Protein AF-X1EZU8-F1 (afdb_monomer_lite)

InterPro domains:
  IPR000565 DNA topoisomerase, type IIA, subunit B [PR01159] (34-49)
  IPR000565 DNA topoisomerase, type IIA, subunit B [PR01159] (49-62)
  IPR000565 DNA topoisomerase, type IIA, subunit B [PR01159] (73-95)
  IPR036890 Histidine kinase/HSP90-like ATPase superfamily [G3DSA:3.30.565.10] (2-111)
  IPR036890 Histidine kinase/HSP90-like ATPase superfamily [SSF55874] (12-70)

Organism: NCBI:txid412755

Radius of gyration: 20.82 Å; chains: 1; bounding box: 46×45×52 Å

Secondary structure (DSSP, 8-state):
--TTS-TTS-------------TTTS---TTS--S-HHHHHHHHHHHHHHSTT--EEE--TT-SS-EEE--SSHHHHHHHHHHTTS--SSSS-----PPPEEEPTTS-EEE-

pLDDT: mean 86.86, std 13.4, range [47.03, 97.81]

Sequence (112 aa):
LLSNLPENEVNITETKISFYPDNEIFDFNPEDDIWNITKISNRVRELAFLNPNTKFSILNQNIEEPIEYYFTGGLIDFVSFLNKNKKLLIPTPIYFKKAFVKKKESGTEEIL

Foldseek 3Di:
DVPPDPPPPDPDDDDDDDDDDDCVVDPDDPVDPPDDPVVVVVVVLLVQLQDAQDKDWADDPVDPDIDIHHHHNHPFVVVCVVCVPDDDPDPGDDDDDDFDWDQDPVRDIDTD

Structure (mmCIF, N/CA/C/O backbone):
data_AF-X1EZU8-F1
#
_entry.id   AF-X1EZU8-F1
#
loop_
_atom_site.group_PDB
_atom_site.id
_atom_site.type_symbol
_atom_site.label_atom_id
_atom_site.label_alt_id
_atom_site.label_comp_id
_atom_site.label_asym_id
_atom_site.label_entity_id
_atom_site.label_seq_id
_atom_site.pdbx_PDB_ins_code
_atom_site.Cartn_x
_atom_site.Cartn_y
_atom_site.Cartn_z
_atom_site.occupancy
_atom_site.B_iso_or_equiv
_atom_site.auth_seq_id
_atom_site.auth_comp_id
_atom_site.auth_asym_id
_atom_site.auth_atom_id
_atom_site.pdbx_PDB_model_num
ATOM 1 N N . LEU A 1 1 ? 10.117 -5.723 14.228 1.00 47.03 1 LEU A N 1
ATOM 2 C CA . LEU A 1 1 ? 9.315 -6.404 15.273 1.00 47.03 1 LEU A CA 1
ATOM 3 C C . LEU A 1 1 ? 9.708 -7.872 15.439 1.00 47.03 1 LEU A C 1
ATOM 5 O O . LEU A 1 1 ? 9.785 -8.298 16.576 1.00 47.03 1 LEU A O 1
ATOM 9 N N . LEU A 1 2 ? 10.035 -8.614 14.370 1.00 50.91 2 LEU A N 1
ATOM 10 C CA . LEU A 1 2 ? 10.551 -9.994 14.481 1.00 50.91 2 LEU A CA 1
ATOM 11 C C . LEU A 1 2 ? 12.083 -10.102 14.620 1.00 50.91 2 LEU A C 1
ATOM 13 O O . LEU A 1 2 ? 12.588 -11.150 14.984 1.00 50.91 2 LEU A O 1
ATOM 17 N N . SER A 1 3 ? 12.822 -9.015 14.386 1.00 55.19 3 SER A N 1
ATOM 18 C CA . SER A 1 3 ? 14.294 -8.979 14.431 1.00 55.19 3 SER A CA 1
ATOM 19 C C . SER A 1 3 ? 14.911 -9.147 15.827 1.00 55.19 3 SER A C 1
ATOM 21 O O . SER A 1 3 ? 16.126 -9.247 15.930 1.00 55.19 3 SER A O 1
ATOM 23 N N . ASN A 1 4 ? 14.100 -9.136 16.893 1.00 52.41 4 ASN A N 1
ATOM 24 C CA . ASN A 1 4 ? 14.565 -9.144 18.288 1.00 52.41 4 ASN A CA 1
ATOM 25 C C . ASN A 1 4 ? 14.119 -10.397 19.063 1.00 52.41 4 ASN A C 1
ATOM 27 O O . ASN A 1 4 ? 14.199 -10.408 20.290 1.00 52.41 4 ASN A O 1
ATOM 31 N N . LEU A 1 5 ? 13.606 -11.4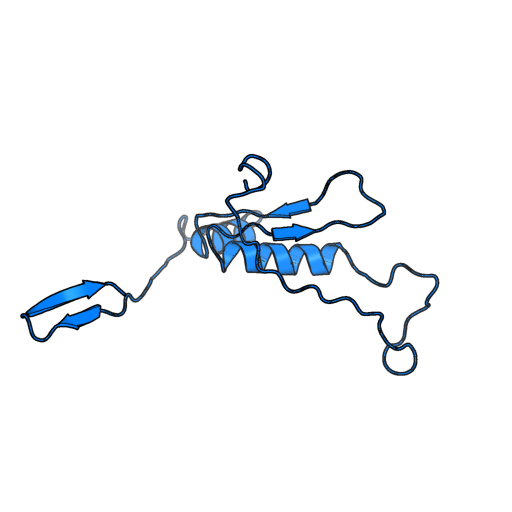23 18.379 1.00 56.75 5 LEU A N 1
ATOM 32 C CA . LEU A 1 5 ? 13.237 -12.690 19.010 1.00 56.75 5 LEU A CA 1
ATOM 33 C C . LEU A 1 5 ? 14.378 -13.704 18.844 1.00 56.75 5 LEU A C 1
ATOM 35 O O . LEU A 1 5 ? 15.029 -13.702 17.798 1.00 56.75 5 LEU A O 1
ATOM 39 N N . PRO A 1 6 ? 14.651 -14.543 19.861 1.00 61.56 6 PRO A N 1
ATOM 40 C CA . PRO A 1 6 ? 15.676 -15.572 19.766 1.00 61.56 6 PRO A CA 1
ATOM 41 C C . PRO A 1 6 ? 15.378 -16.497 18.581 1.00 61.56 6 PRO A C 1
ATOM 43 O O . PRO A 1 6 ? 14.254 -16.964 18.401 1.00 61.56 6 PRO A O 1
ATOM 46 N N . GLU A 1 7 ? 16.415 -16.764 17.788 1.00 57.28 7 GLU A N 1
ATOM 47 C CA . GLU A 1 7 ? 16.388 -17.485 16.504 1.00 57.28 7 GLU A CA 1
ATOM 48 C C . GLU A 1 7 ? 15.727 -18.881 16.588 1.00 57.28 7 GLU A C 1
ATOM 50 O O . GLU A 1 7 ? 15.269 -19.419 15.586 1.00 57.28 7 GLU A O 1
ATOM 55 N N . ASN A 1 8 ? 15.595 -19.432 17.801 1.00 57.34 8 ASN A N 1
ATOM 56 C CA . ASN A 1 8 ? 15.049 -20.761 18.077 1.00 57.34 8 ASN A CA 1
ATOM 57 C C . ASN A 1 8 ? 13.537 -20.818 18.394 1.00 57.34 8 ASN A C 1
ATOM 59 O O . ASN A 1 8 ? 13.042 -21.909 18.671 1.00 57.34 8 ASN A O 1
ATOM 63 N N . GLU A 1 9 ? 12.788 -19.706 18.368 1.00 60.00 9 GLU A N 1
ATOM 64 C CA . GLU A 1 9 ? 11.354 -19.704 18.746 1.00 60.00 9 GLU A CA 1
ATOM 65 C C . GLU A 1 9 ? 10.372 -19.251 17.650 1.00 60.00 9 GLU A C 1
ATOM 67 O O . GLU A 1 9 ? 9.158 -19.324 17.854 1.00 60.00 9 GLU A O 1
ATOM 72 N N . VAL A 1 10 ? 10.837 -18.826 16.468 1.00 69.44 10 VAL A N 1
ATOM 73 C CA . VAL A 1 10 ? 9.947 -18.302 15.414 1.00 69.44 10 VAL A CA 1
ATOM 74 C C . VAL A 1 10 ? 10.033 -19.144 14.144 1.00 69.44 10 VAL A C 1
ATOM 76 O O . VAL A 1 10 ? 10.921 -18.970 13.317 1.00 69.44 10 VAL A O 1
ATOM 79 N N . ASN A 1 11 ? 9.043 -20.016 13.943 1.00 82.81 11 ASN A N 1
ATOM 80 C CA . ASN A 1 11 ? 8.792 -20.625 12.636 1.00 82.81 11 ASN A CA 1
ATOM 81 C C . ASN A 1 11 ? 8.195 -19.564 11.700 1.00 82.81 11 ASN A C 1
ATOM 83 O O . ASN A 1 11 ? 6.978 -19.360 11.664 1.00 82.81 11 ASN A O 1
ATOM 87 N N . ILE A 1 12 ? 9.057 -18.849 10.977 1.00 85.12 12 ILE A N 1
ATOM 88 C CA . ILE A 1 12 ? 8.633 -17.853 9.991 1.00 85.12 12 ILE A CA 1
ATOM 89 C C . ILE A 1 12 ? 8.029 -18.588 8.793 1.00 85.12 12 ILE A C 1
ATOM 91 O O . ILE A 1 12 ? 8.659 -19.456 8.194 1.00 85.12 12 ILE A O 1
ATOM 95 N N . THR A 1 13 ? 6.799 -18.227 8.441 1.00 93.44 13 THR A N 1
ATOM 96 C CA . THR A 1 13 ? 6.149 -18.684 7.211 1.00 93.44 13 THR A CA 1
ATOM 97 C C . THR A 1 13 ? 6.057 -17.506 6.255 1.00 93.44 13 THR A C 1
ATOM 99 O O . THR A 1 13 ? 5.485 -16.469 6.585 1.00 93.44 13 THR A O 1
ATOM 102 N N . GLU A 1 14 ? 6.663 -17.644 5.077 1.00 93.75 14 GLU A N 1
ATOM 103 C CA . GLU A 1 14 ? 6.695 -16.590 4.068 1.00 93.75 14 GLU A CA 1
ATOM 104 C C . GLU A 1 14 ? 6.395 -17.129 2.671 1.00 93.75 14 GLU A C 1
ATOM 106 O O . GLU A 1 14 ? 6.472 -18.324 2.388 1.00 93.75 14 GLU A O 1
ATOM 111 N N . THR A 1 15 ? 6.022 -16.223 1.774 1.00 95.44 15 THR A N 1
ATOM 112 C CA . THR A 1 15 ? 5.877 -16.508 0.349 1.00 95.44 15 THR A CA 1
ATOM 113 C C . THR A 1 15 ? 6.520 -15.369 -0.418 1.00 95.44 15 THR A C 1
ATOM 115 O O . THR A 1 15 ? 6.140 -14.211 -0.249 1.00 95.44 15 THR A O 1
ATOM 118 N N . LYS A 1 16 ? 7.497 -15.701 -1.263 1.00 95.50 16 LYS A N 1
ATOM 119 C CA . LYS A 1 16 ? 8.233 -14.737 -2.080 1.00 95.50 16 LYS A CA 1
ATOM 120 C C . LYS A 1 16 ? 7.885 -14.926 -3.549 1.00 95.50 16 LYS A C 1
ATOM 122 O O . LYS A 1 16 ? 7.938 -16.037 -4.066 1.00 95.50 16 LYS A O 1
ATOM 127 N N . ILE A 1 17 ? 7.560 -13.823 -4.214 1.00 96.62 17 ILE A N 1
ATOM 128 C CA . ILE A 1 17 ? 7.247 -13.783 -5.644 1.00 96.62 17 ILE A CA 1
ATOM 129 C C . ILE A 1 17 ? 8.210 -12.799 -6.311 1.00 96.62 17 ILE A C 1
ATOM 131 O O . ILE A 1 17 ? 8.509 -11.737 -5.763 1.00 96.62 17 ILE A O 1
ATOM 135 N N . SER A 1 18 ? 8.731 -13.155 -7.482 1.00 96.00 18 SER A N 1
ATOM 136 C CA . SER A 1 18 ? 9.603 -12.301 -8.294 1.00 96.00 18 SER A CA 1
ATOM 137 C C . SER A 1 18 ? 9.293 -12.541 -9.765 1.00 96.00 18 SER A C 1
ATOM 139 O O . SER A 1 18 ? 9.116 -13.687 -10.172 1.00 96.00 18 SER A O 1
ATOM 141 N N . PHE A 1 19 ? 9.182 -11.469 -10.545 1.00 95.44 19 PHE A N 1
ATOM 142 C CA . PHE A 1 19 ? 8.872 -11.543 -11.970 1.00 95.44 19 PHE A CA 1
ATOM 143 C C . PHE A 1 19 ? 9.450 -10.336 -12.712 1.00 95.44 19 PHE A C 1
ATOM 145 O O . PHE A 1 19 ? 9.702 -9.292 -12.109 1.00 95.44 19 PHE A O 1
ATOM 152 N N . TYR A 1 20 ? 9.624 -10.492 -14.020 1.00 94.19 20 TYR A N 1
ATOM 153 C CA . TYR A 1 20 ? 9.959 -9.423 -14.953 1.00 94.19 20 TYR A CA 1
ATOM 154 C C . TYR A 1 20 ? 8.904 -9.432 -16.073 1.00 94.19 20 TYR A C 1
ATOM 156 O O . TYR A 1 20 ? 8.568 -10.523 -16.539 1.00 94.19 20 TYR A O 1
ATOM 164 N N . PRO A 1 21 ? 8.314 -8.285 -16.455 1.00 94.94 21 PRO A N 1
ATOM 165 C CA . PRO A 1 21 ? 7.304 -8.237 -17.508 1.00 94.94 21 PRO A CA 1
ATOM 166 C C . PRO A 1 21 ? 7.866 -8.670 -18.867 1.00 94.94 21 PRO A C 1
ATOM 168 O O . PRO A 1 21 ? 9.012 -8.376 -19.191 1.00 94.94 21 PRO A O 1
ATOM 171 N N . ASP A 1 22 ? 7.041 -9.341 -19.665 1.00 94.88 22 ASP A N 1
ATOM 172 C CA . ASP A 1 22 ? 7.376 -9.738 -21.034 1.00 94.88 22 ASP A CA 1
ATOM 173 C C . ASP A 1 22 ? 7.242 -8.536 -21.989 1.00 94.88 22 ASP A C 1
ATOM 175 O O . ASP A 1 22 ? 6.198 -7.876 -22.003 1.00 94.88 22 ASP A O 1
ATOM 179 N N . ASN A 1 23 ? 8.283 -8.250 -22.774 1.00 93.88 23 ASN A N 1
ATOM 180 C CA . ASN A 1 23 ? 8.331 -7.122 -23.709 1.00 93.88 23 ASN A CA 1
ATOM 181 C C . ASN A 1 23 ? 7.587 -7.383 -25.032 1.00 93.88 23 ASN A C 1
ATOM 183 O O . ASN A 1 23 ? 7.371 -6.448 -25.801 1.00 93.88 23 ASN A O 1
ATOM 187 N N . GLU A 1 24 ? 7.169 -8.621 -25.306 1.00 94.00 24 GLU A N 1
ATOM 188 C CA . GLU A 1 24 ? 6.250 -8.929 -26.409 1.00 94.00 24 GLU A CA 1
ATOM 189 C C . GLU A 1 24 ? 4.794 -8.604 -26.036 1.00 94.00 24 GLU A C 1
ATOM 191 O O . GLU A 1 24 ? 3.961 -8.346 -26.907 1.00 94.00 24 GLU A O 1
ATOM 196 N N . ILE A 1 25 ? 4.479 -8.604 -24.735 1.00 96.38 25 ILE A N 1
ATOM 197 C CA . ILE A 1 25 ? 3.137 -8.324 -24.203 1.00 96.38 25 ILE A CA 1
ATOM 198 C C . ILE A 1 25 ? 2.999 -6.854 -23.797 1.00 96.38 25 ILE A C 1
ATOM 200 O O . ILE A 1 25 ? 1.964 -6.232 -24.052 1.00 96.38 25 ILE A O 1
ATOM 204 N N . PHE A 1 26 ? 4.015 -6.306 -23.128 1.00 95.06 26 PHE A N 1
ATOM 205 C CA . PHE A 1 26 ? 4.022 -4.938 -22.621 1.00 95.06 26 PHE A CA 1
ATOM 206 C C . PHE A 1 26 ? 5.022 -4.084 -23.399 1.00 95.06 26 PHE A C 1
ATOM 208 O O . PHE A 1 26 ? 6.199 -4.411 -23.473 1.00 95.06 26 PHE A O 1
ATOM 215 N N . ASP A 1 27 ? 4.555 -2.950 -23.913 1.00 93.88 27 ASP A N 1
ATOM 216 C CA . ASP A 1 27 ? 5.396 -1.987 -24.623 1.00 93.88 27 ASP A CA 1
ATOM 217 C C . ASP A 1 27 ? 6.176 -1.111 -23.625 1.00 93.88 27 ASP A C 1
ATOM 219 O O . ASP A 1 27 ? 5.598 -0.258 -22.941 1.00 93.88 27 ASP A O 1
ATOM 223 N N . PHE A 1 28 ? 7.479 -1.367 -23.492 1.00 93.94 28 PHE A N 1
ATOM 224 C CA . PHE A 1 28 ? 8.424 -0.574 -22.703 1.00 93.94 28 PHE A CA 1
ATOM 225 C C . PHE A 1 28 ? 9.863 -0.785 -23.200 1.00 93.94 28 PHE A C 1
ATOM 227 O O . PHE A 1 28 ? 10.184 -1.817 -23.788 1.00 93.94 28 PHE A O 1
ATOM 234 N N . ASN A 1 29 ? 10.755 0.168 -22.922 1.00 91.12 29 ASN A N 1
ATOM 235 C CA . ASN A 1 29 ? 12.188 -0.009 -23.150 1.00 91.12 29 ASN A CA 1
ATOM 236 C C . ASN A 1 29 ? 12.829 -0.723 -21.940 1.00 91.12 29 ASN A C 1
ATOM 238 O O . ASN A 1 29 ? 12.739 -0.196 -20.830 1.00 91.12 29 ASN A O 1
ATOM 242 N N . PRO A 1 30 ? 13.488 -1.886 -22.110 1.00 89.75 30 PRO A N 1
ATOM 243 C CA . PRO A 1 30 ? 14.152 -2.600 -21.015 1.00 89.75 30 PRO A CA 1
ATOM 244 C C . PRO A 1 30 ? 15.257 -1.813 -20.298 1.00 89.75 30 PRO A C 1
ATOM 246 O O . PRO A 1 30 ? 15.629 -2.181 -19.184 1.00 89.75 30 PRO A O 1
ATOM 249 N N . GLU A 1 31 ? 15.791 -0.765 -20.929 1.00 89.44 31 GLU A N 1
ATOM 250 C CA . GLU A 1 31 ? 16.807 0.118 -20.343 1.00 89.44 31 GLU A CA 1
ATOM 251 C C . GLU A 1 31 ? 16.213 1.204 -19.427 1.00 89.44 31 GLU A C 1
ATOM 253 O O . GLU A 1 31 ? 16.946 1.816 -18.648 1.00 89.44 31 GLU A O 1
ATOM 258 N N . ASP A 1 32 ? 14.898 1.435 -19.491 1.00 89.75 32 ASP A N 1
ATOM 259 C CA . ASP A 1 32 ? 14.210 2.428 -18.666 1.00 89.75 32 ASP A CA 1
ATOM 260 C C . ASP A 1 32 ? 13.826 1.860 -17.287 1.00 89.75 32 ASP A C 1
ATOM 262 O O . ASP A 1 32 ? 13.733 0.650 -17.069 1.00 89.75 32 ASP A O 1
ATOM 266 N N . ASP A 1 33 ? 13.523 2.748 -16.332 1.00 87.31 33 ASP A N 1
ATOM 267 C CA . ASP A 1 33 ? 12.861 2.341 -15.089 1.00 87.31 33 ASP A CA 1
ATOM 268 C C . ASP A 1 33 ? 11.383 2.017 -15.363 1.00 87.31 33 ASP A C 1
ATOM 270 O O . ASP A 1 33 ? 10.507 2.888 -15.391 1.00 87.31 33 ASP A O 1
ATOM 274 N N . ILE A 1 34 ? 11.113 0.730 -15.573 1.00 91.62 34 ILE A N 1
ATOM 275 C CA . ILE A 1 34 ? 9.779 0.210 -15.899 1.00 91.62 34 ILE A CA 1
ATOM 276 C C . ILE A 1 34 ? 8.820 0.230 -14.696 1.00 91.62 34 ILE A C 1
ATOM 278 O O . ILE A 1 34 ? 7.604 0.083 -14.860 1.00 91.62 34 ILE A O 1
ATOM 282 N N . TRP A 1 35 ? 9.331 0.430 -13.474 1.00 91.44 35 TRP A N 1
ATOM 283 C CA . TRP A 1 35 ? 8.544 0.376 -12.244 1.00 91.44 35 TRP A CA 1
ATOM 284 C C . TRP A 1 35 ? 8.270 1.773 -11.696 1.00 91.44 35 TRP A C 1
ATOM 286 O O . TRP A 1 35 ? 9.051 2.364 -10.957 1.00 91.44 35 TRP A O 1
ATOM 296 N N . ASN A 1 36 ? 7.072 2.295 -11.961 1.00 92.06 36 ASN A N 1
ATOM 297 C CA . ASN A 1 36 ? 6.679 3.589 -11.411 1.00 92.06 36 ASN A CA 1
ATOM 298 C C . ASN A 1 36 ? 6.467 3.520 -9.883 1.00 92.06 36 ASN A C 1
ATOM 300 O O . ASN A 1 36 ? 5.382 3.168 -9.399 1.00 92.06 36 ASN A O 1
ATOM 304 N N . ILE A 1 37 ? 7.491 3.924 -9.126 1.00 92.25 37 ILE A N 1
ATOM 305 C CA . ILE A 1 37 ? 7.487 3.886 -7.660 1.00 92.25 37 ILE A CA 1
ATOM 306 C C . ILE A 1 37 ? 6.340 4.699 -7.053 1.00 92.25 37 ILE A C 1
ATOM 308 O O . ILE A 1 37 ? 5.746 4.277 -6.064 1.00 92.25 37 ILE A O 1
ATOM 312 N N . THR A 1 38 ? 5.955 5.825 -7.660 1.00 93.50 38 THR A N 1
ATOM 313 C CA . THR A 1 38 ? 4.849 6.664 -7.176 1.00 93.50 38 THR A CA 1
ATOM 314 C C . THR A 1 38 ? 3.510 5.932 -7.262 1.00 93.50 38 THR A C 1
ATOM 316 O O . THR A 1 38 ? 2.726 5.972 -6.310 1.00 93.50 38 THR A O 1
ATOM 319 N N . LYS A 1 39 ? 3.241 5.226 -8.368 1.00 95.69 39 LYS A N 1
ATOM 320 C CA . LYS A 1 39 ? 2.014 4.430 -8.541 1.00 95.69 39 LYS A CA 1
ATOM 321 C C . LYS A 1 39 ? 1.961 3.272 -7.545 1.00 95.69 39 LYS A C 1
ATOM 323 O O . LYS A 1 39 ? 0.953 3.121 -6.854 1.00 95.69 39 LYS A O 1
ATOM 328 N N . ILE A 1 40 ? 3.052 2.510 -7.425 1.00 95.88 40 ILE A N 1
ATOM 329 C CA . ILE A 1 40 ? 3.165 1.395 -6.469 1.00 95.88 40 ILE A CA 1
ATOM 330 C C . ILE A 1 40 ? 2.969 1.917 -5.044 1.00 95.88 40 ILE A C 1
ATOM 332 O O . ILE A 1 40 ? 2.139 1.410 -4.294 1.00 95.88 40 ILE A O 1
ATOM 336 N N . SER A 1 41 ? 3.668 2.994 -4.698 1.00 96.00 41 SER A N 1
ATOM 337 C CA . SER A 1 41 ? 3.600 3.620 -3.386 1.00 96.00 41 SER A CA 1
ATOM 338 C C . SER A 1 41 ? 2.200 4.104 -3.022 1.00 96.00 41 SER A C 1
ATOM 340 O O . SER A 1 41 ? 1.804 3.958 -1.867 1.00 96.00 41 SER A O 1
ATOM 342 N N . ASN A 1 42 ? 1.453 4.686 -3.960 1.00 96.69 42 ASN A N 1
ATOM 343 C CA . ASN A 1 42 ? 0.076 5.094 -3.694 1.00 96.69 42 ASN A CA 1
ATOM 344 C C . ASN A 1 42 ? -0.808 3.871 -3.426 1.00 96.69 42 ASN A C 1
ATOM 346 O O . ASN A 1 42 ? -1.523 3.856 -2.426 1.00 96.69 42 ASN A O 1
ATOM 350 N N . ARG A 1 43 ? -0.687 2.815 -4.241 1.00 97.62 43 ARG A N 1
ATOM 351 C CA . ARG A 1 43 ? -1.478 1.590 -4.069 1.00 97.62 43 ARG A CA 1
ATOM 352 C C . ARG A 1 43 ? -1.170 0.866 -2.758 1.00 97.62 43 ARG A C 1
ATOM 354 O O . ARG A 1 43 ? -2.083 0.432 -2.063 1.00 97.62 43 ARG A O 1
ATOM 361 N N . VAL A 1 44 ? 0.104 0.751 -2.396 1.00 97.38 44 VAL A N 1
ATOM 362 C CA . VAL A 1 44 ? 0.526 0.127 -1.134 1.00 97.38 44 VAL A CA 1
ATOM 363 C C . VAL A 1 44 ? 0.064 0.951 0.068 1.00 97.38 44 VAL A C 1
ATOM 365 O O . VAL A 1 44 ? -0.410 0.377 1.045 1.00 97.38 44 VAL A O 1
ATOM 368 N N . ARG A 1 45 ? 0.119 2.288 -0.004 1.00 97.06 45 ARG A N 1
ATOM 369 C CA . ARG A 1 45 ? -0.420 3.158 1.052 1.00 97.06 45 ARG A CA 1
ATOM 370 C C . ARG A 1 45 ? -1.921 2.938 1.253 1.00 97.06 45 ARG A C 1
ATOM 372 O O . ARG A 1 45 ? -2.364 2.838 2.393 1.00 97.06 45 ARG A O 1
ATOM 379 N N . GLU A 1 46 ? -2.698 2.833 0.173 1.00 97.19 46 GLU A N 1
ATOM 380 C CA . GLU A 1 46 ? -4.122 2.474 0.254 1.00 97.19 46 GLU A CA 1
ATOM 381 C C . GLU A 1 46 ? -4.318 1.123 0.950 1.00 97.19 46 GLU A C 1
ATOM 383 O O . GLU A 1 46 ? -5.121 1.023 1.874 1.00 97.19 46 GLU A O 1
ATOM 388 N N . LEU A 1 47 ? -3.562 0.092 0.552 1.00 97.62 47 LEU A N 1
ATOM 389 C CA . LEU A 1 47 ? -3.628 -1.230 1.183 1.00 97.62 47 LEU A CA 1
ATOM 390 C C . LEU A 1 47 ? -3.289 -1.177 2.675 1.00 97.62 47 LEU A C 1
ATOM 392 O O . LEU A 1 47 ? -3.961 -1.840 3.462 1.00 97.62 47 LEU A O 1
ATOM 396 N N . ALA A 1 48 ? -2.310 -0.366 3.074 1.00 97.81 48 ALA A N 1
ATOM 397 C CA . ALA A 1 48 ? -1.952 -0.173 4.474 1.00 97.81 48 ALA A CA 1
ATOM 398 C C . ALA A 1 48 ? -3.087 0.466 5.286 1.00 97.81 48 ALA A C 1
ATOM 400 O O . ALA A 1 48 ? -3.312 0.081 6.430 1.00 97.81 48 ALA A O 1
ATOM 401 N N . PHE A 1 49 ? -3.852 1.393 4.701 1.00 97.19 49 PHE A N 1
ATOM 402 C CA . PHE A 1 49 ? -5.064 1.890 5.353 1.00 97.19 49 PHE A CA 1
ATOM 403 C C . PHE A 1 49 ? -6.183 0.842 5.400 1.00 97.19 49 PHE A C 1
ATOM 405 O O . PHE A 1 49 ? -6.931 0.777 6.369 1.00 97.19 49 PHE A O 1
ATOM 412 N N . LEU A 1 50 ? -6.334 0.022 4.359 1.00 95.94 50 LEU A N 1
ATOM 413 C CA . LEU A 1 50 ? -7.383 -1.003 4.307 1.00 95.94 50 LEU A CA 1
ATOM 414 C C . LEU A 1 50 ? -7.110 -2.195 5.232 1.00 95.94 50 LEU A C 1
ATOM 416 O O . LEU A 1 50 ? -8.055 -2.878 5.623 1.00 95.94 50 LEU A O 1
ATOM 420 N N . ASN A 1 51 ? -5.849 -2.417 5.606 1.00 96.12 51 ASN A N 1
ATOM 421 C CA . ASN A 1 51 ? -5.413 -3.496 6.489 1.00 96.12 51 ASN A CA 1
ATOM 422 C C . ASN A 1 51 ? -4.750 -2.915 7.751 1.00 96.12 51 ASN A C 1
ATOM 424 O O . ASN A 1 51 ? -3.520 -2.933 7.861 1.00 96.12 51 ASN A O 1
ATOM 428 N N . PRO A 1 52 ? -5.540 -2.388 8.710 1.00 94.75 52 PRO A N 1
ATOM 429 C CA . PRO A 1 52 ? -5.001 -1.805 9.931 1.00 94.75 52 PRO A CA 1
ATOM 430 C C . PRO A 1 52 ? -4.052 -2.754 10.658 1.00 94.75 52 PRO A C 1
ATOM 432 O O . PRO A 1 52 ? -4.285 -3.963 10.705 1.00 94.75 52 PRO A O 1
ATOM 435 N N . ASN A 1 53 ? -3.011 -2.191 11.268 1.00 95.38 53 ASN A N 1
ATOM 436 C CA . ASN A 1 53 ? -1.968 -2.928 11.994 1.00 95.38 53 ASN A CA 1
ATOM 437 C C . ASN A 1 53 ? -1.107 -3.854 11.116 1.00 95.38 53 ASN A C 1
ATOM 439 O O . ASN A 1 53 ? -0.337 -4.658 11.639 1.00 95.38 53 ASN A O 1
ATOM 443 N N . THR A 1 54 ? -1.191 -3.728 9.790 1.00 96.44 54 THR A N 1
ATOM 444 C CA . THR A 1 54 ? -0.291 -4.418 8.860 1.00 96.44 54 THR A CA 1
ATOM 445 C C . THR A 1 54 ? 0.782 -3.450 8.380 1.00 96.44 54 THR A C 1
ATOM 447 O O . THR A 1 54 ? 0.484 -2.343 7.932 1.00 96.44 54 THR A O 1
ATOM 450 N N . LYS A 1 55 ? 2.048 -3.863 8.482 1.00 96.44 55 LYS A N 1
ATOM 451 C CA . LYS A 1 55 ? 3.185 -3.086 7.985 1.00 96.44 55 LYS A CA 1
ATOM 452 C C . LYS A 1 55 ? 3.457 -3.449 6.530 1.00 96.44 55 LYS A C 1
ATOM 454 O O . LYS A 1 55 ? 3.683 -4.613 6.216 1.00 96.44 55 LYS A O 1
ATOM 459 N N . PHE A 1 56 ? 3.502 -2.437 5.675 1.00 97.25 56 PHE A N 1
ATOM 460 C CA . PHE A 1 56 ? 3.951 -2.559 4.295 1.00 97.25 56 PHE A CA 1
ATOM 461 C C . PHE A 1 56 ? 5.265 -1.802 4.126 1.00 97.25 56 PHE A C 1
ATOM 463 O O . PHE A 1 56 ? 5.444 -0.726 4.697 1.00 97.25 56 PHE A O 1
ATOM 470 N N . SER A 1 57 ? 6.181 -2.361 3.344 1.00 96.06 57 SER A N 1
ATOM 471 C CA . SER A 1 57 ? 7.484 -1.764 3.064 1.00 96.06 57 SER A CA 1
ATOM 472 C C . SER A 1 57 ? 7.778 -1.879 1.575 1.00 96.06 57 SER A C 1
ATOM 474 O O . SER A 1 57 ? 7.523 -2.924 0.972 1.00 96.06 57 SER A O 1
ATOM 476 N N . ILE A 1 58 ? 8.260 -0.792 0.980 1.00 95.25 58 ILE A N 1
ATOM 477 C CA . ILE A 1 58 ? 8.714 -0.756 -0.407 1.00 95.25 58 ILE A CA 1
ATOM 478 C C . ILE A 1 58 ? 10.194 -0.419 -0.396 1.00 95.25 58 ILE A C 1
ATOM 480 O O . ILE A 1 58 ? 10.590 0.641 0.085 1.00 95.25 58 ILE A O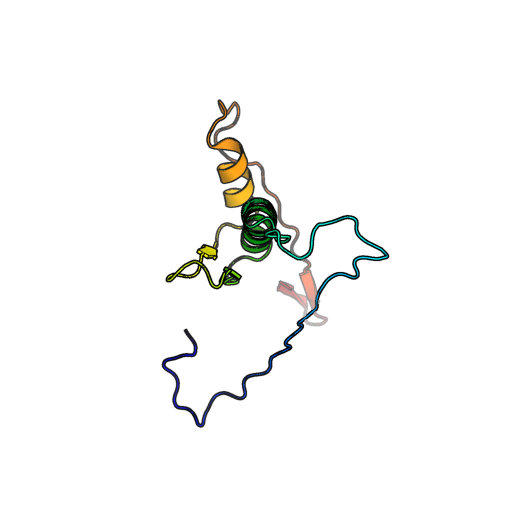 1
ATOM 484 N N . LEU A 1 59 ? 10.986 -1.309 -0.979 1.00 91.25 59 LEU A N 1
ATOM 485 C CA . LEU A 1 59 ? 12.407 -1.112 -1.196 1.00 91.25 59 LEU A CA 1
ATOM 486 C C . LEU A 1 59 ? 12.664 -1.041 -2.700 1.00 91.25 59 LEU A C 1
ATOM 488 O O . LEU A 1 59 ? 12.217 -1.907 -3.451 1.00 91.25 59 LEU A O 1
ATOM 492 N N . ASN A 1 60 ? 13.379 -0.008 -3.129 1.00 84.25 60 ASN A N 1
ATOM 493 C CA . ASN A 1 60 ? 13.953 0.089 -4.465 1.00 84.25 60 ASN A CA 1
ATOM 494 C C . ASN A 1 60 ? 15.479 0.119 -4.288 1.00 84.25 60 ASN A C 1
ATOM 496 O O . ASN A 1 60 ? 15.980 0.732 -3.355 1.00 84.25 60 ASN A O 1
ATOM 500 N N . GLN A 1 61 ? 16.211 -0.549 -5.172 1.00 80.31 61 GLN A N 1
ATOM 501 C CA . GLN A 1 61 ? 17.677 -0.576 -5.187 1.00 80.31 61 GLN A CA 1
ATOM 502 C C . GLN A 1 61 ? 18.338 0.817 -5.198 1.00 80.31 61 GLN A C 1
ATOM 504 O O . GLN A 1 61 ? 19.485 0.948 -4.789 1.00 80.31 61 GLN A O 1
ATOM 509 N N . ASN A 1 62 ? 17.612 1.852 -5.629 1.00 81.25 62 ASN A N 1
ATOM 510 C CA . ASN A 1 62 ? 18.097 3.232 -5.708 1.00 81.25 62 ASN A CA 1
ATOM 511 C C . ASN A 1 62 ? 17.883 4.062 -4.422 1.00 81.25 62 ASN A C 1
ATOM 513 O O . ASN A 1 62 ? 18.233 5.240 -4.403 1.00 81.25 62 ASN A O 1
ATOM 517 N N . ILE A 1 63 ? 17.275 3.498 -3.373 1.00 79.19 63 ILE A N 1
ATOM 518 C CA . ILE A 1 63 ? 17.022 4.178 -2.090 1.00 79.19 63 ILE A CA 1
ATOM 519 C C . ILE A 1 63 ? 17.644 3.382 -0.946 1.00 79.19 63 ILE A C 1
ATOM 521 O O . ILE A 1 63 ? 17.458 2.173 -0.849 1.00 79.19 63 ILE A O 1
ATOM 525 N N . GLU A 1 64 ? 18.366 4.081 -0.069 1.00 82.12 64 GLU A N 1
ATOM 526 C CA . GLU A 1 64 ? 19.005 3.475 1.107 1.00 82.12 64 GLU A CA 1
ATOM 527 C C . GLU A 1 64 ? 17.977 3.048 2.159 1.00 82.12 64 GLU A C 1
ATOM 529 O O . GLU A 1 64 ? 18.137 2.013 2.804 1.00 82.12 64 GLU A O 1
ATOM 534 N N . GLU A 1 65 ? 16.896 3.820 2.304 1.00 89.50 65 GLU A N 1
ATOM 535 C CA . GLU A 1 65 ? 15.845 3.550 3.278 1.00 89.50 65 GLU A CA 1
ATOM 536 C C . GLU A 1 65 ? 14.539 3.101 2.605 1.00 89.50 65 GLU A C 1
ATOM 538 O O . GLU A 1 65 ? 14.101 3.699 1.614 1.00 89.50 65 GLU A O 1
ATOM 543 N N . PRO A 1 66 ? 13.873 2.061 3.143 1.00 92.56 66 PRO A N 1
ATOM 544 C CA . PRO A 1 66 ? 12.584 1.627 2.638 1.00 92.56 66 PRO A CA 1
ATOM 545 C C . PRO A 1 66 ? 11.488 2.654 2.934 1.00 92.56 66 PRO A C 1
ATOM 547 O O . PRO A 1 66 ? 11.430 3.261 4.004 1.00 92.56 66 PRO A O 1
ATOM 550 N N . ILE A 1 67 ? 10.539 2.776 2.010 1.00 94.88 67 ILE A N 1
ATOM 551 C CA . ILE A 1 67 ? 9.319 3.550 2.233 1.00 94.88 67 ILE A CA 1
ATOM 552 C C . ILE A 1 67 ? 8.337 2.669 3.004 1.00 94.88 67 ILE A C 1
ATOM 554 O O . ILE A 1 67 ? 7.848 1.665 2.479 1.00 94.88 67 ILE A O 1
ATOM 558 N N . GLU A 1 68 ? 8.025 3.053 4.239 1.00 96.56 68 GLU A N 1
ATOM 559 C CA . GLU A 1 68 ? 7.173 2.264 5.127 1.00 96.56 68 GLU A CA 1
ATOM 560 C C . GLU A 1 68 ? 5.774 2.865 5.300 1.00 96.56 68 GLU A C 1
ATOM 562 O O . GLU A 1 68 ? 5.592 4.077 5.428 1.00 96.56 68 GLU A O 1
ATOM 567 N N . TYR A 1 69 ? 4.774 1.986 5.349 1.00 97.56 69 TYR A N 1
ATOM 568 C CA . TYR A 1 69 ? 3.384 2.329 5.623 1.00 97.56 69 TYR A CA 1
ATOM 569 C C . TYR A 1 69 ? 2.842 1.454 6.748 1.00 97.56 69 TYR A C 1
ATOM 571 O O . TYR A 1 69 ? 2.829 0.225 6.649 1.00 97.56 69 TYR A O 1
ATOM 579 N N . TYR A 1 70 ? 2.373 2.100 7.812 1.00 97.19 70 TYR A N 1
ATOM 580 C CA . TYR A 1 70 ? 1.736 1.453 8.951 1.00 97.19 70 TYR A CA 1
ATOM 581 C C . TYR A 1 70 ? 0.665 2.384 9.516 1.00 97.19 70 TYR A C 1
ATOM 583 O O . TYR A 1 70 ? 0.974 3.483 9.977 1.00 97.19 70 TYR A O 1
ATOM 591 N N . PHE A 1 71 ? -0.592 1.950 9.461 1.00 96.81 71 PHE A N 1
ATOM 592 C CA . PHE A 1 71 ? -1.739 2.740 9.901 1.00 96.81 71 PHE A CA 1
ATOM 593 C C . PHE A 1 71 ? -2.654 1.902 10.791 1.00 96.81 71 PHE A C 1
ATOM 595 O O . PHE A 1 71 ? -2.794 0.692 10.601 1.00 96.81 71 PHE A O 1
ATOM 602 N N . THR A 1 72 ? -3.292 2.551 11.764 1.00 96.06 72 THR A N 1
ATOM 603 C CA . THR A 1 72 ? -4.157 1.889 12.753 1.00 96.06 72 THR A CA 1
ATOM 604 C C . THR A 1 72 ? -5.612 2.359 12.679 1.00 96.06 72 THR A C 1
ATOM 606 O O . THR A 1 72 ? -6.504 1.577 13.000 1.00 96.06 72 THR A O 1
ATOM 609 N N . GLY A 1 73 ? -5.891 3.579 12.196 1.00 93.75 73 GLY A N 1
ATOM 610 C CA . GLY A 1 73 ? -7.252 4.133 12.101 1.00 93.75 73 GLY A CA 1
ATOM 611 C C . GLY A 1 73 ? -8.039 3.721 10.851 1.00 93.75 73 GLY A C 1
ATOM 612 O O . GLY A 1 73 ? -9.201 4.095 10.677 1.00 93.75 73 GLY A O 1
ATOM 613 N N . GLY A 1 74 ? -7.441 2.909 9.982 1.00 94.12 74 GLY A N 1
ATOM 614 C CA . GLY A 1 74 ? -8.132 2.251 8.881 1.00 94.12 74 GLY A CA 1
ATOM 615 C C . GLY A 1 74 ? -8.752 3.203 7.852 1.00 94.12 74 GLY A C 1
ATOM 616 O O . GLY A 1 74 ? -8.134 4.171 7.411 1.00 94.12 74 GLY A O 1
ATOM 617 N N . LEU A 1 75 ? -10.009 2.938 7.477 1.00 94.62 75 LEU A N 1
ATOM 618 C CA . LEU A 1 75 ? -10.755 3.746 6.503 1.00 94.62 75 LEU A CA 1
ATOM 619 C C . LEU A 1 75 ? -10.980 5.200 6.945 1.00 94.62 75 LEU A C 1
ATOM 621 O O . LEU A 1 75 ? -11.080 6.078 6.090 1.00 94.62 75 LEU A O 1
ATOM 625 N N . ILE A 1 76 ? -11.048 5.472 8.251 1.00 94.94 76 ILE A N 1
ATOM 626 C CA . ILE A 1 76 ? -11.217 6.840 8.763 1.00 94.94 76 ILE A CA 1
ATOM 627 C C . ILE A 1 76 ? -9.970 7.672 8.430 1.00 94.94 76 ILE A C 1
ATOM 629 O O . ILE A 1 76 ? -10.083 8.773 7.880 1.00 94.94 76 ILE A O 1
ATOM 633 N N . ASP A 1 77 ? -8.784 7.115 8.682 1.00 94.25 77 ASP A N 1
ATOM 634 C CA . ASP A 1 77 ? -7.510 7.757 8.347 1.00 94.25 77 ASP A CA 1
ATOM 635 C C . ASP A 1 77 ? -7.329 7.871 6.833 1.00 94.25 77 ASP A C 1
ATOM 637 O O . ASP A 1 77 ? -6.846 8.894 6.348 1.00 94.25 77 ASP A O 1
ATOM 641 N N . PHE A 1 78 ? -7.775 6.868 6.067 1.00 95.94 78 PHE A N 1
ATOM 642 C CA . PHE A 1 78 ? -7.704 6.918 4.608 1.00 95.94 78 PHE A CA 1
ATOM 643 C C . PHE A 1 78 ? -8.499 8.088 4.032 1.00 95.94 78 PHE A C 1
ATOM 6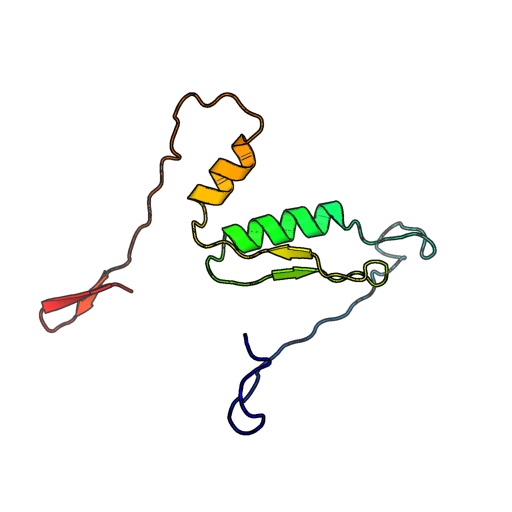45 O O . PHE A 1 78 ? -7.982 8.868 3.231 1.00 95.94 78 PHE A O 1
ATOM 652 N N . VAL A 1 79 ? -9.756 8.241 4.458 1.00 95.31 79 VAL A N 1
ATOM 653 C CA . VAL A 1 79 ? -10.614 9.340 4.000 1.00 95.31 79 VAL A CA 1
ATOM 654 C C . VAL A 1 79 ? -10.034 10.687 4.436 1.00 95.31 79 VAL A C 1
ATOM 656 O O . VAL A 1 79 ? -10.027 11.636 3.648 1.00 95.31 79 VAL A O 1
ATOM 659 N N . SER A 1 80 ? -9.487 10.768 5.651 1.00 93.12 80 SER A N 1
ATOM 660 C CA . SER A 1 80 ? -8.790 11.967 6.135 1.00 93.12 80 SER A CA 1
ATOM 661 C C . SER A 1 80 ? -7.568 12.298 5.269 1.00 93.12 80 SER A C 1
ATOM 663 O O . SER A 1 80 ? -7.401 13.441 4.841 1.00 93.12 80 SER A O 1
ATOM 665 N N . PHE A 1 81 ? -6.764 11.292 4.911 1.00 93.94 81 PHE A N 1
ATOM 666 C CA . PHE A 1 81 ? -5.611 11.432 4.023 1.00 93.94 81 PHE A CA 1
ATOM 667 C C . PHE A 1 81 ? -6.010 11.931 2.625 1.00 93.94 81 PHE A C 1
ATOM 669 O O . PHE A 1 81 ? -5.390 12.865 2.107 1.00 93.94 81 PHE A O 1
ATOM 676 N N . LEU A 1 82 ? -7.067 11.369 2.026 1.00 93.75 82 LEU A N 1
ATOM 677 C CA . LEU A 1 82 ? -7.588 11.797 0.718 1.00 93.75 82 LEU A CA 1
ATOM 678 C C . LEU A 1 82 ? -8.091 13.249 0.718 1.00 93.75 82 LEU A C 1
ATOM 680 O O . LEU A 1 82 ? -8.094 13.912 -0.324 1.00 93.75 82 LEU A O 1
ATOM 684 N N . ASN A 1 83 ? -8.523 13.746 1.877 1.00 95.00 83 ASN A N 1
ATOM 685 C CA . ASN A 1 83 ? -9.092 15.079 2.026 1.00 95.00 83 ASN A CA 1
ATOM 686 C C . ASN A 1 83 ? -8.110 16.133 2.555 1.00 95.00 83 ASN A C 1
ATOM 688 O O . ASN A 1 83 ? -8.506 17.289 2.675 1.00 95.00 83 ASN A O 1
ATOM 692 N N . LYS A 1 84 ? -6.835 15.796 2.801 1.00 92.44 84 LYS A N 1
ATOM 693 C CA . LYS A 1 84 ? -5.843 16.719 3.394 1.00 92.44 84 LYS A CA 1
ATOM 694 C C . LYS A 1 84 ? -5.710 18.077 2.683 1.00 92.44 84 LYS A C 1
ATOM 696 O O . LYS A 1 84 ? -5.390 19.074 3.314 1.00 92.44 84 LYS A O 1
ATOM 701 N N . ASN A 1 85 ? -5.974 18.111 1.375 1.00 93.50 85 ASN A N 1
ATOM 702 C CA . ASN A 1 85 ? -5.863 19.303 0.527 1.00 93.50 85 ASN A CA 1
ATOM 703 C C . ASN A 1 85 ? -7.236 19.854 0.096 1.00 93.50 85 ASN A C 1
ATOM 705 O O . ASN A 1 85 ? -7.330 20.569 -0.901 1.00 93.50 85 ASN A O 1
ATOM 709 N N . LYS A 1 86 ? -8.318 19.480 0.787 1.00 94.12 86 LYS A N 1
ATOM 710 C CA . LYS A 1 86 ? -9.692 19.879 0.455 1.00 94.12 86 LYS A CA 1
ATOM 711 C C . LYS A 1 86 ? -10.331 20.623 1.623 1.00 94.12 86 LYS 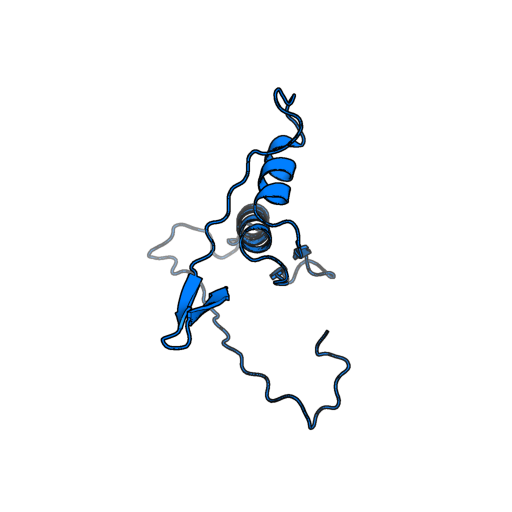A C 1
ATOM 713 O O . LYS A 1 86 ? -10.06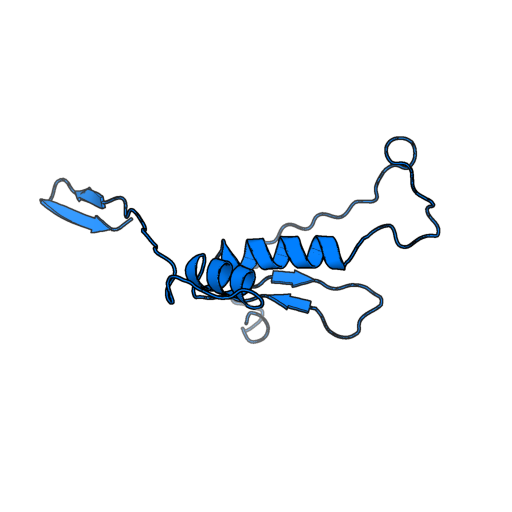1 20.334 2.784 1.00 94.12 86 LYS A O 1
ATOM 718 N N . LYS A 1 87 ? -11.244 21.549 1.317 1.00 94.81 87 LYS A N 1
ATOM 719 C CA . LYS A 1 87 ? -12.102 22.170 2.331 1.00 94.81 87 LYS A CA 1
ATOM 720 C C . LYS A 1 87 ? -13.196 21.182 2.738 1.00 94.81 87 LYS A C 1
ATOM 722 O O . LYS A 1 87 ? -14.035 20.818 1.917 1.00 94.81 87 LYS A O 1
ATOM 727 N N . LEU A 1 88 ? -13.181 20.759 3.997 1.00 94.62 88 LEU A N 1
ATOM 728 C CA . LEU A 1 88 ? -14.173 19.837 4.545 1.00 94.62 88 LEU A CA 1
ATOM 729 C C . LEU A 1 88 ? -15.485 20.562 4.866 1.00 94.62 88 LEU A C 1
ATOM 731 O O . LEU A 1 88 ? -15.479 21.606 5.513 1.00 94.62 88 LEU A O 1
ATOM 735 N N . LEU A 1 89 ? -16.608 19.984 4.432 1.00 93.44 89 LEU A N 1
ATOM 736 C CA . LEU A 1 89 ? -17.948 20.385 4.882 1.00 93.44 89 LEU A CA 1
ATOM 737 C C . LEU A 1 89 ? -18.329 19.684 6.191 1.00 93.44 89 LEU A C 1
ATOM 739 O O . LEU A 1 89 ? -18.957 20.281 7.056 1.00 93.44 89 LEU A O 1
ATOM 743 N N . ILE A 1 90 ? -17.923 18.419 6.329 1.00 92.50 90 ILE A N 1
ATOM 744 C CA . ILE A 1 90 ? -18.106 17.600 7.527 1.00 92.50 90 ILE A CA 1
ATOM 745 C C . ILE A 1 90 ? -16.704 17.307 8.081 1.00 92.50 90 ILE A C 1
ATOM 747 O O . ILE A 1 90 ? -15.900 16.725 7.349 1.00 92.50 90 ILE A O 1
ATOM 751 N N . PRO A 1 91 ? -16.379 17.713 9.325 1.00 89.69 91 PRO A N 1
ATOM 752 C CA . PRO A 1 91 ? -15.026 17.567 9.870 1.00 89.69 91 PRO A CA 1
ATOM 753 C C . PRO A 1 91 ? -14.568 16.115 10.036 1.00 89.69 91 PRO A C 1
ATOM 755 O O . PRO A 1 91 ? -13.381 15.831 9.912 1.00 89.69 91 PRO A O 1
ATOM 758 N N . THR A 1 92 ? -15.497 15.201 10.320 1.00 90.06 92 THR A N 1
ATOM 759 C CA . THR A 1 92 ? -15.204 13.796 10.617 1.00 90.06 92 THR A CA 1
ATOM 760 C C . THR A 1 92 ? -15.841 12.864 9.580 1.00 90.06 92 THR A C 1
ATOM 762 O O . THR A 1 92 ? -17.019 13.029 9.249 1.00 90.06 92 THR A O 1
ATOM 765 N N . PRO A 1 93 ? -15.102 11.869 9.047 1.00 92.88 93 PRO A N 1
ATOM 766 C CA . PRO A 1 93 ? -15.682 10.870 8.155 1.00 92.88 93 PRO A CA 1
ATOM 767 C C . PRO A 1 93 ? -16.814 10.089 8.832 1.00 92.88 93 PRO A C 1
ATOM 769 O O . PRO A 1 93 ? -16.658 9.590 9.945 1.00 92.88 93 PRO A O 1
ATOM 772 N N . ILE A 1 94 ? -17.942 9.940 8.137 1.00 93.19 94 ILE A N 1
ATOM 773 C CA . ILE A 1 94 ? -19.027 9.054 8.567 1.00 93.19 94 ILE A CA 1
ATOM 774 C C . ILE A 1 94 ? -18.578 7.609 8.313 1.00 93.19 94 ILE A C 1
ATOM 776 O O . ILE A 1 94 ? -18.252 7.252 7.181 1.00 93.19 94 ILE A O 1
ATOM 780 N N . TYR A 1 95 ? -18.558 6.781 9.357 1.00 93.50 95 TYR A N 1
ATOM 781 C CA . TYR A 1 95 ? -18.035 5.417 9.303 1.00 93.50 95 TYR A CA 1
ATOM 782 C C . TYR A 1 95 ? -18.952 4.430 10.027 1.00 93.50 95 TYR A C 1
ATOM 784 O O . TYR A 1 95 ? -19.444 4.709 11.119 1.00 93.50 95 TYR A O 1
ATOM 792 N N . PHE A 1 96 ? -19.128 3.246 9.436 1.00 92.69 96 PHE A N 1
ATOM 793 C CA . PHE A 1 96 ? -19.880 2.140 10.019 1.00 92.69 96 PHE A CA 1
ATOM 794 C C . PHE A 1 96 ? -19.123 0.832 9.798 1.00 92.69 96 PHE A C 1
ATOM 796 O O . PHE A 1 96 ? -18.632 0.570 8.700 1.00 92.69 96 PHE A O 1
ATOM 803 N N . LYS A 1 97 ? -19.077 -0.017 10.826 1.00 88.25 97 LYS A N 1
ATOM 804 C CA . LYS A 1 97 ? -18.556 -1.384 10.740 1.00 88.25 97 LYS A CA 1
ATOM 805 C C . LYS A 1 97 ? -19.627 -2.339 11.243 1.00 88.25 97 LYS A C 1
ATOM 807 O O . LYS A 1 97 ? -20.066 -2.224 12.384 1.00 88.25 97 LYS A O 1
ATOM 812 N N . LYS A 1 98 ? -20.048 -3.283 10.402 1.00 88.81 98 LYS A N 1
ATOM 813 C CA . LYS A 1 98 ? -20.928 -4.372 10.831 1.00 88.81 98 LYS A CA 1
ATOM 814 C C . LYS A 1 98 ? -20.071 -5.452 11.483 1.00 88.81 98 LYS A C 1
ATOM 816 O O . LYS A 1 98 ? -19.213 -6.025 10.820 1.00 88.81 98 LYS A O 1
ATOM 821 N N . ALA A 1 99 ? -20.305 -5.719 12.763 1.00 79.25 99 ALA A N 1
ATOM 822 C CA . ALA A 1 99 ? -19.812 -6.929 13.404 1.00 79.25 99 ALA A CA 1
ATOM 823 C C . ALA A 1 99 ? -20.802 -8.066 13.127 1.00 79.25 99 ALA A C 1
ATOM 825 O O . ALA A 1 99 ? -22.018 -7.874 13.225 1.00 79.25 99 ALA A O 1
ATOM 826 N N . PHE A 1 100 ? -20.295 -9.237 12.750 1.00 81.81 100 PHE A N 1
ATOM 827 C CA . PHE A 1 100 ? -21.121 -10.435 12.679 1.00 81.81 100 PHE A CA 1
ATOM 828 C C . PHE A 1 100 ? -21.108 -11.081 14.062 1.00 81.81 100 PHE A C 1
ATOM 830 O O . PHE A 1 100 ? -20.056 -11.447 14.571 1.00 81.81 100 PHE A O 1
ATOM 837 N N . VAL A 1 101 ? -22.276 -11.192 14.688 1.00 79.44 101 VAL A N 1
ATOM 838 C CA . VAL A 1 101 ? -22.421 -11.904 15.961 1.00 79.44 101 VAL A CA 1
ATOM 839 C C . VAL A 1 101 ? -22.831 -13.333 15.650 1.00 79.44 101 VAL A C 1
ATOM 841 O O . VAL A 1 101 ? -23.826 -13.553 14.950 1.00 79.44 101 VAL A O 1
ATOM 844 N N . LYS A 1 102 ? -22.090 -14.313 16.172 1.00 76.25 102 LYS A N 1
ATOM 845 C CA . LYS A 1 102 ? -22.542 -15.706 16.162 1.00 76.25 102 LYS A CA 1
ATOM 846 C C . LYS A 1 102 ? -23.305 -15.959 17.457 1.00 76.25 102 LYS A C 1
ATOM 848 O O . LYS A 1 102 ? -22.762 -15.798 18.548 1.00 76.25 102 LYS A O 1
ATOM 853 N N . LYS A 1 103 ? -24.575 -16.351 17.347 1.00 66.12 103 LYS A N 1
ATOM 854 C CA . LYS A 1 103 ? -25.377 -16.737 18.512 1.00 66.12 103 LYS A CA 1
ATOM 855 C C . LYS A 1 103 ? -24.954 -18.144 18.938 1.00 66.12 103 LYS A C 1
ATOM 857 O O . LYS A 1 103 ? -25.089 -19.073 18.139 1.00 66.12 103 LYS A O 1
ATOM 862 N N . LYS A 1 104 ? -24.402 -18.311 20.145 1.00 66.88 104 LYS A N 1
ATOM 863 C CA . LYS A 1 104 ? -24.113 -19.650 20.685 1.00 66.88 104 LYS A CA 1
ATOM 864 C C . LYS A 1 104 ? -25.407 -20.313 21.155 1.00 66.88 104 LYS A C 1
ATOM 866 O O . LYS A 1 104 ? -26.317 -19.642 21.640 1.00 66.88 104 LYS A O 1
ATOM 871 N N . GLU A 1 105 ? -25.456 -21.642 21.070 1.00 66.69 105 GLU A N 1
ATOM 872 C CA . GLU A 1 105 ? -26.548 -22.467 21.616 1.00 66.69 105 GLU A CA 1
ATOM 873 C C . GLU A 1 105 ? -26.712 -22.284 23.138 1.00 66.69 105 GLU A C 1
ATOM 875 O O . GLU A 1 105 ? -27.800 -22.469 23.669 1.00 66.69 105 GLU A O 1
ATOM 880 N N . SER A 1 106 ? -25.666 -21.810 23.830 1.00 67.12 106 SER A N 1
ATOM 881 C CA . SER A 1 106 ? -25.679 -21.437 25.252 1.00 67.12 106 SER A CA 1
ATOM 882 C C . SER A 1 106 ? -26.331 -20.079 25.559 1.00 67.12 106 SER A C 1
ATOM 884 O O . SER A 1 106 ? -26.306 -19.642 26.706 1.00 67.12 106 SER A O 1
ATOM 886 N N . GLY A 1 107 ? -26.873 -19.373 24.559 1.00 62.41 107 GLY A N 1
ATOM 887 C CA . GLY A 1 107 ? -27.513 -18.063 24.736 1.00 62.41 107 GLY A CA 1
ATOM 888 C C . GLY A 1 107 ? -26.546 -16.884 24.903 1.00 62.41 107 GLY A C 1
ATOM 889 O O . GLY A 1 107 ? -26.996 -15.748 25.023 1.00 62.41 107 GLY A O 1
ATOM 890 N N . THR A 1 108 ? -25.235 -17.124 24.873 1.00 57.03 108 THR A N 1
ATOM 891 C CA . THR A 1 108 ? -24.204 -16.080 24.898 1.00 57.03 108 THR A CA 1
ATOM 892 C C . THR A 1 108 ? -23.809 -15.645 23.485 1.00 57.03 108 THR A C 1
ATOM 894 O O . THR A 1 108 ? -23.689 -16.457 22.565 1.00 57.03 108 THR A O 1
ATOM 897 N N . GLU A 1 109 ? -23.624 -14.341 23.304 1.00 65.38 109 GLU A N 1
ATOM 898 C CA . GLU A 1 109 ? -23.192 -13.736 22.043 1.00 65.38 109 GLU A CA 1
ATOM 899 C C . GLU A 1 109 ? -21.661 -13.635 22.005 1.00 65.38 109 GLU A C 1
ATOM 901 O O . GLU A 1 109 ? -21.040 -13.212 22.978 1.00 65.38 109 GLU A O 1
ATOM 906 N N . GLU A 1 110 ? -21.048 -14.030 20.887 1.00 65.31 110 GLU A N 1
ATOM 907 C CA . GLU A 1 110 ? -19.621 -13.817 20.625 1.00 65.31 110 GLU A CA 1
ATOM 908 C C . GLU A 1 110 ? -19.464 -12.956 19.368 1.00 65.31 110 GLU A C 1
ATO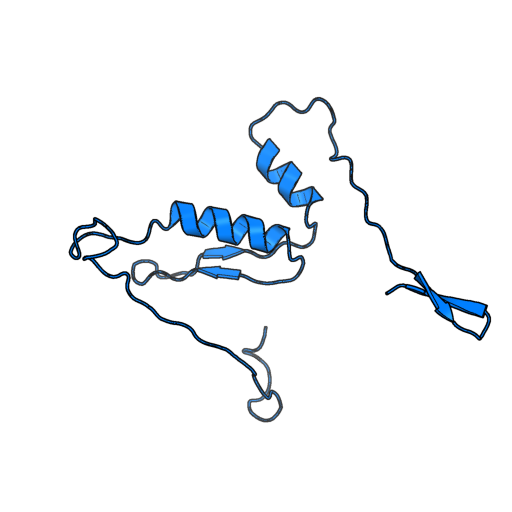M 910 O O . GLU A 1 110 ? -20.080 -13.226 18.328 1.00 65.31 110 GLU A O 1
ATOM 915 N N . ILE A 1 111 ? -18.665 -11.895 19.492 1.00 64.25 111 ILE A N 1
ATOM 916 C CA . ILE A 1 111 ? -18.289 -11.023 18.379 1.00 64.25 111 ILE A CA 1
ATOM 917 C C . ILE A 1 111 ? -17.227 -11.768 17.566 1.00 64.25 111 ILE A C 1
ATOM 919 O O . ILE A 1 111 ? -16.195 -12.136 18.124 1.00 64.25 111 ILE A O 1
ATOM 923 N N . LEU A 1 112 ? -17.500 -11.999 16.277 1.00 56.81 112 LEU A N 1
ATOM 924 C CA . LEU A 1 112 ? -16.524 -12.535 15.322 1.00 56.81 112 LEU A CA 1
ATOM 925 C C . LEU A 1 112 ? -15.524 -11.463 14.874 1.00 56.81 112 LEU A C 1
ATOM 927 O O . LEU A 1 112 ? -15.951 -10.300 14.662 1.00 56.81 112 LEU A O 1
#